Protein AF-A0A1J3JYL8-F1 (afdb_monomer_lite)

pLDDT: mean 85.7, std 10.46, range [52.31, 94.75]

InterPro domains:
  IPR002305 Aminoacyl-tRNA synthetase, class Ic [PF00579] (1-83)
  IPR014729 Rossmann-like alpha/beta/alpha sandwich fold [G3DSA:3.40.50.620] (1-85)
  IPR024088 Tyrosine-tRNA ligase, bacterial-type [PTHR11766] (1-84)

Organism: Noccaea caerulescens (NCBI:txid107243)

Sequence (85 aa):
HLGNLLGIIVLSWFQRCGHEAVGLIGGATGRVGDPSGKSLERPELDTDTLEKNISGIKNIVVKILGRNPSSYVILNNYDWWKDVK

Radius of gyration: 14.38 Å; chains: 1; bounding box: 28×25×36 Å

Secondary structure (DSSP, 8-state):
-HHHHHHHHHHHHHHHTTPPEEEEE-TTHHHH---TT-SSPPPPPPHHHHHHHHHHHHHHHHHHHTTSGGGEEEEETHHHHTTT-

Structure (mmCIF, N/CA/C/O backbone):
data_AF-A0A1J3JYL8-F1
#
_entry.id   AF-A0A1J3JYL8-F1
#
loop_
_atom_site.group_PDB
_atom_site.id
_atom_site.type_symbol
_atom_site.label_atom_id
_atom_site.label_alt_id
_atom_site.label_comp_id
_atom_site.label_asym_id
_atom_site.label_entity_id
_atom_site.label_seq_id
_atom_site.pdbx_PDB_ins_code
_atom_site.Cartn_x
_atom_site.Cartn_y
_atom_site.Cartn_z
_atom_site.occupancy
_atom_site.B_iso_or_equiv
_atom_site.auth_seq_id
_atom_site.auth_comp_id
_atom_site.auth_asym_id
_atom_site.auth_atom_id
_atom_site.pdbx_PDB_model_num
ATOM 1 N N . HIS A 1 1 ? 10.675 5.356 0.321 1.00 83.50 1 HIS A N 1
ATOM 2 C CA . HIS A 1 1 ? 11.245 6.622 0.846 1.00 83.50 1 HIS A CA 1
ATOM 3 C C . HIS A 1 1 ? 10.181 7.385 1.637 1.00 83.50 1 HIS A C 1
ATOM 5 O O . HIS A 1 1 ? 9.022 6.982 1.600 1.00 83.50 1 HIS A O 1
ATOM 11 N N . LEU A 1 2 ? 10.550 8.484 2.313 1.00 80.50 2 LEU A N 1
ATOM 12 C CA . LEU A 1 2 ? 9.647 9.262 3.177 1.00 80.50 2 LEU A CA 1
ATOM 13 C C . LEU A 1 2 ? 8.417 9.815 2.436 1.00 80.50 2 LEU A C 1
ATOM 15 O O . LEU A 1 2 ? 7.321 9.768 2.974 1.00 80.50 2 LEU A O 1
ATOM 19 N N . GLY A 1 3 ? 8.574 10.245 1.179 1.00 83.31 3 GLY A N 1
ATOM 20 C CA . GLY A 1 3 ? 7.449 10.730 0.359 1.00 83.31 3 GLY A CA 1
ATOM 21 C C . GLY A 1 3 ? 6.236 9.786 0.284 1.00 83.31 3 GLY A C 1
ATOM 22 O O . GLY A 1 3 ? 5.107 10.249 0.381 1.00 83.31 3 GLY A O 1
ATOM 23 N N . ASN A 1 4 ? 6.443 8.465 0.227 1.00 83.50 4 ASN A N 1
ATOM 24 C CA . ASN A 1 4 ? 5.328 7.506 0.166 1.00 83.50 4 ASN A CA 1
ATOM 25 C C . ASN A 1 4 ? 4.679 7.258 1.538 1.00 83.50 4 ASN A C 1
ATOM 27 O O . ASN A 1 4 ? 3.577 6.723 1.609 1.00 83.50 4 ASN A O 1
ATOM 31 N N . LEU A 1 5 ? 5.351 7.628 2.633 1.00 88.19 5 LEU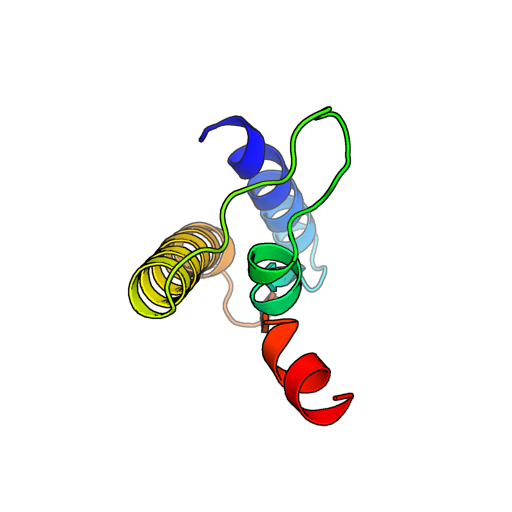 A N 1
ATOM 32 C CA . LEU A 1 5 ? 4.840 7.419 3.986 1.00 88.19 5 LEU A CA 1
ATOM 33 C C . LEU A 1 5 ? 3.652 8.338 4.285 1.00 88.19 5 LEU A C 1
ATOM 35 O O . LEU A 1 5 ? 2.724 7.913 4.967 1.00 88.19 5 LEU A O 1
ATOM 39 N N . LEU A 1 6 ? 3.658 9.567 3.756 1.00 92.25 6 LEU A N 1
ATOM 40 C CA . LEU A 1 6 ? 2.617 10.562 4.023 1.00 92.25 6 LEU A CA 1
ATOM 41 C C . LEU A 1 6 ? 1.219 10.038 3.663 1.00 92.25 6 LEU A C 1
ATOM 43 O O . LEU A 1 6 ? 0.311 10.125 4.484 1.00 92.25 6 LEU A O 1
ATOM 47 N N . GLY A 1 7 ? 1.068 9.420 2.487 1.00 91.81 7 GLY A N 1
ATOM 48 C CA . GLY A 1 7 ? -0.207 8.838 2.059 1.00 91.81 7 GLY A CA 1
ATOM 49 C C . GLY A 1 7 ? -0.700 7.725 2.989 1.00 91.81 7 GLY A C 1
ATOM 50 O O . GLY A 1 7 ? -1.873 7.696 3.349 1.00 91.81 7 GLY A O 1
ATOM 51 N N . ILE A 1 8 ? 0.200 6.854 3.458 1.00 92.00 8 ILE A N 1
ATOM 52 C CA . ILE A 1 8 ? -0.154 5.752 4.370 1.00 92.00 8 ILE A CA 1
ATOM 53 C C . ILE A 1 8 ? -0.527 6.288 5.763 1.00 92.00 8 ILE A C 1
ATOM 55 O O . ILE A 1 8 ? -1.431 5.764 6.413 1.00 92.00 8 ILE A O 1
ATOM 59 N N . ILE A 1 9 ? 0.133 7.356 6.225 1.00 92.62 9 ILE A N 1
ATOM 60 C CA . ILE A 1 9 ? -0.219 8.024 7.484 1.00 92.62 9 ILE A CA 1
ATOM 61 C C . ILE A 1 9 ? -1.607 8.655 7.388 1.00 92.62 9 ILE A C 1
ATOM 63 O O . ILE A 1 9 ? -2.415 8.443 8.288 1.00 92.62 9 ILE A O 1
ATOM 67 N N . VAL A 1 10 ? -1.906 9.373 6.302 1.00 93.75 10 VAL A N 1
ATOM 68 C CA . VAL A 1 10 ? -3.243 9.938 6.063 1.00 93.75 10 VAL A CA 1
ATOM 69 C C . VAL A 1 10 ? -4.296 8.829 6.049 1.00 93.75 10 VAL A C 1
ATOM 71 O O . VAL A 1 10 ? -5.316 8.942 6.722 1.00 93.75 10 VAL A O 1
ATOM 74 N N . LEU A 1 11 ? -4.017 7.707 5.387 1.00 93.31 11 LEU A N 1
ATOM 75 C CA . LEU A 1 11 ? -4.907 6.547 5.376 1.00 93.31 11 LEU A CA 1
ATOM 76 C C . LEU A 1 11 ? -5.148 5.974 6.791 1.00 93.31 11 LEU A C 1
ATOM 78 O O . LEU A 1 11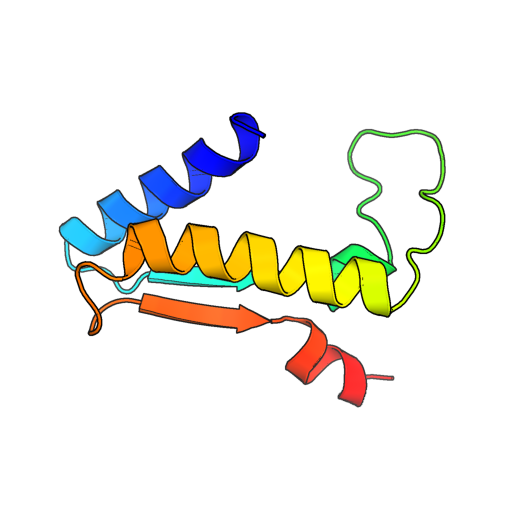 ? -6.283 5.673 7.152 1.00 93.31 11 LEU A O 1
ATOM 82 N N . SER A 1 12 ? -4.108 5.902 7.632 1.00 92.56 12 SER A N 1
ATOM 83 C CA . SER A 1 12 ? -4.241 5.513 9.048 1.00 92.56 12 SER A CA 1
ATOM 84 C C . SER A 1 12 ? -5.085 6.503 9.856 1.00 92.56 12 SER A C 1
ATOM 86 O O . SER A 1 12 ? -5.776 6.102 10.790 1.00 92.56 12 SER A O 1
ATOM 88 N N . TRP A 1 13 ? -5.049 7.794 9.520 1.00 93.44 13 TRP A N 1
ATOM 89 C CA . TRP A 1 13 ? -5.919 8.792 10.142 1.00 93.44 13 TRP A CA 1
ATOM 90 C C . TRP A 1 13 ? -7.388 8.569 9.777 1.00 93.44 13 TRP A C 1
ATOM 92 O O . TRP A 1 13 ? -8.213 8.504 10.684 1.00 93.44 13 TRP A O 1
ATOM 102 N N . PHE A 1 14 ? -7.707 8.352 8.496 1.00 93.69 14 PHE A N 1
ATOM 103 C CA . PHE A 1 14 ? -9.068 7.995 8.070 1.00 93.69 14 PHE A CA 1
ATOM 104 C C . PHE A 1 14 ? -9.578 6.740 8.790 1.00 93.69 14 PHE A C 1
ATOM 106 O O . PHE A 1 14 ? -10.699 6.730 9.296 1.00 93.69 14 PHE A O 1
ATOM 113 N N . GLN A 1 15 ? -8.723 5.724 8.930 1.00 92.56 15 GLN A N 1
ATOM 114 C CA . GLN A 1 15 ? -9.042 4.510 9.680 1.00 92.56 15 GLN A CA 1
ATOM 115 C C . GLN A 1 15 ? -9.418 4.801 11.145 1.00 92.56 15 GLN A C 1
ATOM 117 O O . GLN A 1 15 ? -10.385 4.256 11.673 1.00 92.56 15 GLN A O 1
ATOM 122 N N . ARG A 1 16 ? -8.682 5.696 11.820 1.00 90.31 16 ARG A N 1
ATOM 123 C CA . ARG A 1 16 ? -8.965 6.103 13.213 1.00 90.31 16 ARG A CA 1
ATOM 124 C C . ARG A 1 16 ? -10.248 6.919 13.355 1.00 90.31 16 ARG A C 1
ATOM 126 O O . ARG A 1 16 ? -10.831 6.923 14.433 1.00 90.31 16 ARG A O 1
ATOM 133 N N . CYS A 1 17 ? -10.684 7.580 12.289 1.00 93.19 17 CYS A N 1
ATOM 134 C CA . CYS A 1 17 ? -11.969 8.274 12.227 1.00 93.19 17 CYS A CA 1
ATOM 135 C C . CYS A 1 17 ? -13.152 7.332 11.937 1.00 93.19 17 CYS A C 1
ATOM 137 O O . CYS A 1 17 ? -14.282 7.801 11.853 1.00 93.19 17 CYS A O 1
ATOM 139 N N . GLY A 1 18 ? -12.917 6.020 11.8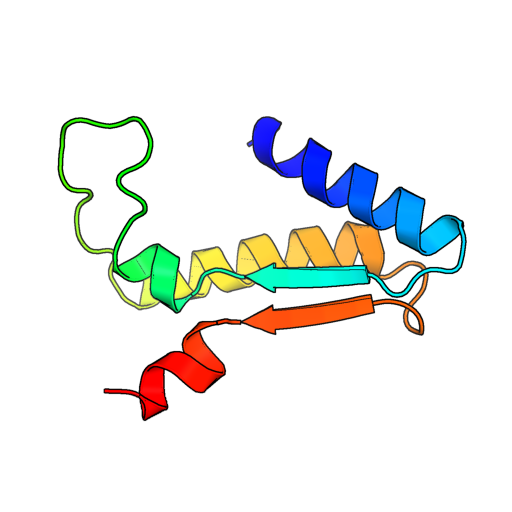05 1.00 91.94 18 GLY A N 1
ATOM 140 C CA . GLY A 1 18 ? -13.964 5.017 11.592 1.00 91.94 18 GLY A CA 1
ATOM 141 C C . GLY A 1 18 ? -14.230 4.671 10.127 1.00 91.94 18 GLY A C 1
ATOM 142 O O . GLY A 1 18 ? -15.187 3.955 9.846 1.00 91.94 18 GLY A O 1
ATOM 143 N N . HIS A 1 19 ? -13.405 5.151 9.193 1.00 94.06 19 HIS A N 1
ATOM 144 C CA . HIS A 1 19 ? -13.498 4.763 7.785 1.00 94.06 19 HIS A CA 1
ATOM 145 C C . HIS A 1 19 ? -12.762 3.448 7.509 1.00 94.06 19 HIS A C 1
ATOM 147 O O . HIS A 1 19 ? -11.817 3.085 8.209 1.00 94.06 19 HIS A O 1
ATOM 153 N N . GLU A 1 20 ? -13.155 2.762 6.439 1.00 93.38 20 GLU A N 1
ATOM 154 C CA . GLU A 1 20 ? -12.419 1.611 5.925 1.00 93.38 20 GLU A CA 1
ATOM 155 C C . GLU A 1 20 ? -11.268 2.075 5.021 1.00 93.38 20 GLU A C 1
ATOM 157 O O . GLU A 1 20 ? -11.464 2.798 4.043 1.00 93.38 20 GLU A O 1
ATOM 162 N N . ALA A 1 21 ? -10.044 1.677 5.363 1.00 94.12 21 ALA A N 1
ATOM 163 C CA . ALA A 1 21 ? -8.844 2.022 4.617 1.00 94.12 21 ALA A CA 1
ATOM 164 C C . ALA A 1 21 ? -8.543 0.992 3.516 1.00 94.12 21 ALA A C 1
ATOM 166 O O . ALA A 1 21 ? -8.310 -0.180 3.800 1.00 94.12 21 ALA A O 1
ATOM 167 N N . VAL A 1 22 ? -8.433 1.440 2.264 1.00 93.88 22 VAL A N 1
ATOM 168 C CA . VAL A 1 22 ? -8.027 0.586 1.136 1.00 93.88 22 VAL A CA 1
ATOM 169 C C . VAL A 1 22 ? -6.604 0.936 0.706 1.00 93.88 22 VAL A C 1
ATOM 171 O O . VAL A 1 22 ? -6.349 2.005 0.153 1.00 93.88 22 VAL A O 1
ATOM 174 N N . GLY A 1 23 ? -5.657 0.031 0.954 1.00 93.19 23 GLY A N 1
AT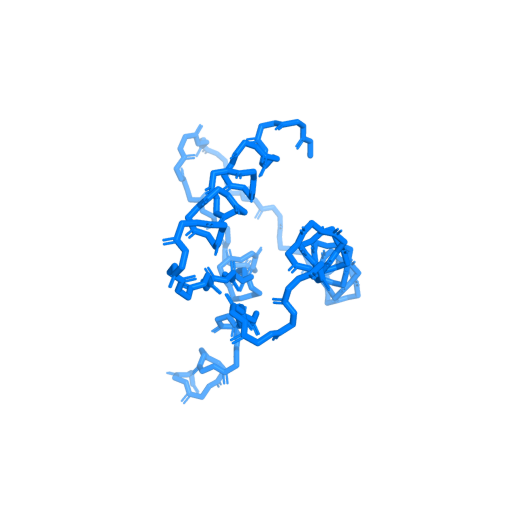OM 175 C CA . GLY A 1 23 ? -4.284 0.137 0.464 1.00 93.19 23 GLY A CA 1
ATOM 176 C C . GLY A 1 23 ? -4.112 -0.604 -0.859 1.00 93.19 23 GLY A C 1
ATOM 177 O O . GLY A 1 23 ? -4.111 -1.833 -0.873 1.00 93.19 23 GLY A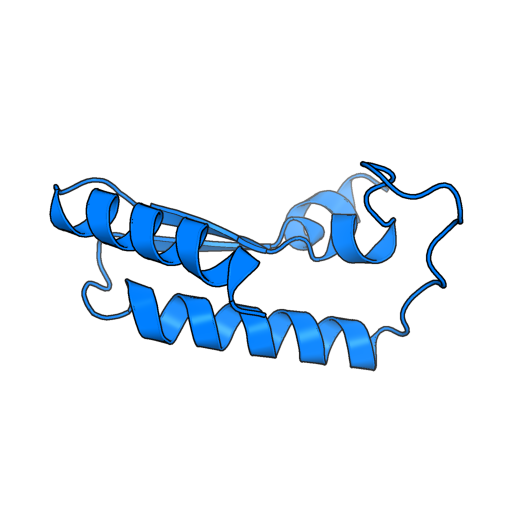 O 1
ATOM 178 N N . LEU A 1 24 ? -3.929 0.117 -1.967 1.00 94.12 24 LEU A N 1
ATOM 179 C CA . LEU A 1 24 ? -3.703 -0.494 -3.279 1.00 94.12 24 LEU A CA 1
ATOM 180 C C . LEU A 1 24 ? -2.210 -0.574 -3.616 1.00 94.12 24 LEU A C 1
ATOM 182 O O . LEU A 1 24 ? -1.533 0.445 -3.750 1.00 94.12 24 LEU A O 1
ATOM 186 N N . ILE A 1 25 ? -1.705 -1.791 -3.796 1.00 93.88 25 ILE A N 1
ATOM 187 C CA . ILE A 1 25 ? -0.356 -2.055 -4.293 1.00 93.88 25 ILE A CA 1
ATOM 188 C C . ILE A 1 25 ? -0.392 -2.127 -5.822 1.00 93.88 25 ILE A C 1
ATOM 190 O O . ILE A 1 25 ? -1.202 -2.838 -6.416 1.00 93.88 25 ILE A O 1
ATOM 194 N N . GLY A 1 26 ? 0.510 -1.384 -6.460 1.00 91.56 26 GLY A N 1
ATOM 195 C CA . GLY A 1 26 ? 0.638 -1.325 -7.913 1.00 91.56 26 GLY A CA 1
ATOM 196 C C . GLY A 1 26 ? 1.510 -2.436 -8.495 1.00 91.56 26 GLY A C 1
ATOM 197 O O . GLY A 1 26 ? 2.562 -2.131 -9.045 1.00 91.56 26 GLY A O 1
ATOM 198 N N . GLY A 1 27 ? 1.124 -3.708 -8.377 1.00 89.56 27 GLY A N 1
ATOM 199 C CA . GLY A 1 27 ? 1.886 -4.815 -8.967 1.00 89.56 27 GLY A CA 1
ATOM 200 C C . GLY A 1 27 ? 1.896 -4.809 -10.500 1.00 89.56 27 GLY A C 1
ATOM 201 O O . GLY A 1 27 ? 2.933 -5.071 -11.099 1.00 89.56 27 GLY A O 1
ATOM 202 N N . ALA A 1 28 ? 0.783 -4.452 -11.147 1.00 88.50 28 ALA A N 1
ATOM 203 C CA . ALA A 1 28 ? 0.710 -4.300 -12.603 1.00 88.50 28 ALA A CA 1
ATOM 204 C C . ALA A 1 28 ? 1.310 -2.967 -13.070 1.00 88.50 28 ALA A C 1
ATOM 206 O O . ALA A 1 28 ? 2.170 -2.930 -13.946 1.00 88.50 28 ALA A O 1
ATOM 207 N N . THR A 1 29 ? 0.907 -1.858 -12.448 1.00 87.88 29 THR A N 1
ATOM 208 C CA . THR A 1 29 ? 1.406 -0.518 -12.807 1.00 87.88 29 THR A CA 1
ATOM 209 C C . THR A 1 29 ? 2.896 -0.352 -12.511 1.00 87.88 29 THR A C 1
ATOM 211 O O . THR A 1 29 ? 3.581 0.377 -13.221 1.00 87.88 29 THR A O 1
ATOM 214 N N . GLY A 1 30 ? 3.427 -1.068 -11.518 1.00 84.56 30 GLY A N 1
ATOM 215 C CA . GLY A 1 30 ? 4.859 -1.142 -11.243 1.00 84.56 30 GLY A CA 1
ATOM 216 C C . GLY A 1 30 ? 5.665 -1.844 -12.339 1.00 84.56 30 GLY A C 1
ATOM 217 O O . GLY A 1 30 ? 6.838 -1.518 -12.494 1.00 84.56 30 GLY A O 1
ATOM 218 N N . ARG A 1 31 ? 5.044 -2.751 -13.112 1.00 81.38 31 ARG A N 1
ATOM 219 C CA . ARG A 1 31 ? 5.661 -3.390 -14.291 1.00 81.38 31 ARG A CA 1
ATOM 220 C C . ARG A 1 31 ? 5.672 -2.463 -15.500 1.00 81.38 31 ARG A C 1
ATOM 222 O O . ARG A 1 31 ? 6.681 -2.374 -16.179 1.00 81.38 31 ARG A O 1
ATOM 229 N N . VAL A 1 32 ? 4.558 -1.770 -15.749 1.00 81.38 32 VAL A N 1
ATOM 230 C CA . VAL A 1 32 ? 4.427 -0.839 -16.886 1.00 81.38 32 VAL A CA 1
ATOM 231 C C . VAL A 1 32 ? 5.271 0.422 -16.675 1.00 81.38 32 VAL A C 1
ATOM 233 O O . VAL A 1 32 ? 5.875 0.932 -17.611 1.00 81.38 32 VAL A O 1
ATOM 236 N N . GLY A 1 33 ? 5.333 0.911 -15.435 1.00 72.44 33 GLY A N 1
ATOM 237 C CA . GLY A 1 33 ? 5.942 2.191 -15.098 1.00 72.44 33 GLY A CA 1
ATOM 238 C C . GLY A 1 33 ? 4.976 3.359 -15.320 1.00 72.44 33 GLY A C 1
ATOM 239 O O . GLY A 1 33 ? 4.342 3.486 -16.361 1.00 72.44 33 GLY A O 1
ATOM 240 N N . ASP A 1 34 ? 4.857 4.229 -14.318 1.00 72.94 34 ASP A N 1
ATOM 241 C CA . ASP A 1 34 ? 4.094 5.475 -14.430 1.00 72.94 34 ASP A CA 1
ATOM 242 C C . ASP A 1 34 ? 4.947 6.547 -15.147 1.00 72.94 34 ASP A C 1
ATOM 244 O O . ASP A 1 34 ? 6.040 6.862 -14.650 1.00 72.94 34 ASP A O 1
ATOM 248 N N . PRO A 1 35 ? 4.491 7.106 -16.290 1.00 68.69 35 PRO A N 1
ATOM 249 C CA . PRO A 1 35 ? 5.217 8.134 -17.039 1.00 68.69 35 PRO A CA 1
ATOM 250 C C . PRO A 1 35 ? 5.191 9.512 -16.360 1.00 68.69 35 PRO A C 1
ATOM 252 O O . PRO A 1 35 ? 5.899 10.425 -16.790 1.00 68.69 35 PRO A O 1
ATOM 255 N N . SER A 1 36 ? 4.393 9.687 -15.302 1.00 67.31 36 SER A N 1
ATOM 256 C CA . SER A 1 36 ? 4.213 10.969 -14.622 1.00 67.31 36 SER A CA 1
ATOM 257 C C . SER A 1 36 ? 5.550 11.545 -14.129 1.00 67.31 36 SER A C 1
ATOM 259 O O . SER A 1 36 ? 6.133 11.095 -13.140 1.00 67.31 36 SER A O 1
ATOM 261 N N . GLY A 1 37 ? 6.045 12.572 -14.828 1.00 56.59 37 GLY A N 1
ATOM 262 C CA . GLY A 1 37 ? 7.183 13.396 -14.409 1.00 56.59 37 GLY A CA 1
ATOM 263 C C . GLY A 1 37 ? 8.585 12.904 -14.789 1.00 56.59 37 GLY A C 1
ATOM 264 O O . GLY A 1 37 ? 9.556 13.483 -14.300 1.00 56.59 37 GLY A O 1
ATOM 265 N N . LYS A 1 38 ? 8.744 11.881 -15.644 1.00 57.09 38 LYS A N 1
ATOM 266 C CA . LYS A 1 38 ? 10.065 11.479 -16.173 1.00 57.09 38 LYS A CA 1
ATOM 267 C C . LYS A 1 38 ? 10.047 11.286 -17.690 1.00 57.09 38 LYS A C 1
ATOM 269 O O . LYS A 1 38 ? 9.134 10.685 -18.231 1.00 57.09 38 LYS A O 1
ATOM 274 N N . SER A 1 39 ? 11.096 11.778 -18.350 1.00 57.56 39 SER A N 1
ATOM 275 C CA . SER A 1 39 ? 11.297 11.765 -19.808 1.00 57.56 39 SER A CA 1
ATOM 276 C C . SER A 1 39 ? 11.891 10.464 -20.365 1.00 57.56 39 SER A C 1
ATOM 278 O O . SER A 1 39 ? 12.041 10.341 -21.575 1.00 57.56 39 SER A O 1
ATOM 280 N N . LEU A 1 40 ? 12.252 9.509 -19.504 1.00 60.41 40 LEU A N 1
ATOM 281 C CA . LEU A 1 40 ? 12.897 8.249 -19.877 1.00 60.41 40 LEU A CA 1
ATOM 282 C C . LEU A 1 40 ? 12.042 7.068 -19.418 1.00 60.41 40 LEU A C 1
ATOM 284 O O . LEU A 1 40 ? 11.613 7.031 -18.259 1.00 60.41 40 LEU A O 1
ATOM 288 N N . GLU A 1 41 ? 11.834 6.110 -20.323 1.00 61.78 41 GLU A N 1
ATOM 289 C CA . GLU A 1 41 ? 11.214 4.821 -20.018 1.00 61.78 41 GLU A CA 1
ATOM 290 C C . GLU A 1 41 ? 11.978 4.134 -18.881 1.00 61.78 41 GLU A C 1
ATOM 292 O O . GLU A 1 41 ? 13.213 4.138 -18.830 1.00 61.78 41 GLU A O 1
ATOM 297 N N . ARG A 1 42 ? 11.239 3.586 -17.912 1.00 66.62 42 ARG A N 1
ATOM 298 C CA . ARG A 1 42 ? 11.856 2.841 -16.815 1.00 66.62 42 ARG A CA 1
ATOM 299 C C . ARG A 1 42 ? 12.247 1.454 -17.325 1.00 66.62 42 ARG A C 1
ATOM 301 O O . ARG A 1 42 ? 11.454 0.854 -18.044 1.00 66.62 42 ARG A O 1
ATOM 308 N N . PRO A 1 43 ? 13.419 0.929 -16.932 1.00 68.62 43 PRO A N 1
ATOM 309 C CA . PRO A 1 43 ? 13.773 -0.444 -17.255 1.00 68.62 43 PRO A CA 1
ATOM 310 C C . PRO A 1 43 ? 12.735 -1.394 -16.656 1.00 68.62 43 PRO A C 1
ATOM 312 O O . PRO A 1 43 ? 12.291 -1.201 -15.518 1.00 68.62 43 PRO A O 1
ATOM 315 N N . GLU A 1 44 ? 12.357 -2.402 -17.436 1.00 72.88 44 GLU A N 1
ATOM 316 C CA . GLU A 1 44 ? 11.471 -3.467 -16.986 1.00 72.88 44 GLU A CA 1
ATOM 317 C C . GLU A 1 44 ? 12.123 -4.178 -15.791 1.00 72.88 44 GLU A C 1
ATOM 319 O O . GLU A 1 44 ? 13.303 -4.538 -15.820 1.00 72.88 44 GLU A O 1
ATOM 324 N N . LEU A 1 45 ? 11.376 -4.295 -14.694 1.00 78.62 45 LEU A N 1
ATOM 325 C CA . LEU A 1 45 ? 11.842 -4.981 -13.492 1.00 78.62 45 LEU A CA 1
ATOM 326 C C . LEU A 1 45 ? 11.678 -6.489 -13.674 1.00 78.62 45 LEU A C 1
ATOM 328 O O . LEU A 1 45 ? 10.631 -6.943 -14.137 1.00 78.62 45 LEU A O 1
ATOM 332 N N . ASP A 1 46 ? 12.670 -7.267 -13.241 1.00 85.25 46 ASP A N 1
ATOM 333 C CA . ASP A 1 46 ? 12.518 -8.717 -13.151 1.00 85.25 46 ASP A CA 1
ATOM 334 C C . ASP A 1 46 ? 11.451 -9.097 -12.106 1.00 85.25 46 ASP A C 1
ATOM 336 O O . ASP A 1 46 ? 11.130 -8.336 -11.181 1.00 85.25 46 ASP A O 1
ATOM 340 N N . THR A 1 47 ? 10.881 -10.291 -12.260 1.00 84.56 47 THR A N 1
ATOM 341 C CA . THR A 1 47 ? 9.781 -10.773 -11.418 1.00 84.56 47 THR A CA 1
ATOM 342 C C . THR A 1 47 ? 10.166 -10.897 -9.949 1.00 84.56 47 THR A C 1
ATOM 344 O O . THR A 1 47 ? 9.349 -10.574 -9.087 1.00 84.56 47 THR A O 1
ATOM 347 N N . ASP A 1 48 ? 11.399 -11.303 -9.648 1.00 89.19 48 ASP A N 1
ATOM 348 C CA . ASP A 1 48 ? 11.846 -11.529 -8.272 1.00 89.19 48 ASP A CA 1
ATOM 349 C C . ASP A 1 48 ? 12.016 -10.196 -7.538 1.00 89.19 48 ASP A C 1
ATOM 351 O O . ASP A 1 48 ? 11.573 -10.031 -6.395 1.00 89.19 48 ASP A O 1
ATOM 355 N N . THR A 1 49 ? 12.590 -9.200 -8.215 1.00 88.50 49 THR A N 1
ATOM 356 C CA . THR A 1 49 ? 12.673 -7.826 -7.715 1.00 88.50 49 THR A CA 1
ATOM 357 C C . THR A 1 49 ? 11.285 -7.238 -7.496 1.00 88.50 49 THR A C 1
ATOM 359 O O . THR A 1 49 ? 11.043 -6.589 -6.473 1.00 88.50 49 THR A O 1
ATOM 362 N N . LEU A 1 50 ? 10.350 -7.469 -8.421 1.00 87.88 50 LEU A N 1
ATOM 363 C CA . LEU A 1 50 ? 8.983 -6.983 -8.283 1.00 87.88 50 LEU A CA 1
ATOM 364 C C . LEU A 1 50 ? 8.282 -7.595 -7.062 1.00 87.88 50 LEU A C 1
ATOM 366 O O . LEU A 1 50 ? 7.732 -6.850 -6.250 1.00 87.88 50 LEU A O 1
ATOM 370 N N . GLU A 1 51 ? 8.334 -8.915 -6.892 1.00 89.94 51 GLU A N 1
ATOM 371 C CA . GLU A 1 51 ? 7.726 -9.604 -5.746 1.00 89.94 51 GLU A CA 1
ATOM 372 C C . GLU A 1 51 ? 8.348 -9.157 -4.420 1.00 89.94 51 GLU A C 1
ATOM 374 O O . GLU A 1 51 ? 7.643 -8.866 -3.446 1.00 89.94 51 GLU A O 1
ATOM 379 N N . LYS A 1 52 ? 9.674 -8.988 -4.389 1.00 93.12 52 LYS A N 1
ATOM 380 C CA . LYS A 1 52 ? 10.377 -8.440 -3.224 1.00 93.12 52 LYS A CA 1
ATOM 381 C C . LYS A 1 52 ? 9.893 -7.029 -2.881 1.00 93.12 52 LYS A C 1
ATOM 383 O O . LYS A 1 52 ? 9.673 -6.723 -1.706 1.00 93.12 52 LYS A O 1
ATOM 388 N N . ASN A 1 53 ? 9.693 -6.180 -3.888 1.00 91.00 53 ASN A N 1
ATOM 389 C CA . ASN A 1 53 ? 9.179 -4.823 -3.705 1.00 91.00 53 ASN A CA 1
ATOM 390 C C . ASN A 1 53 ? 7.728 -4.826 -3.206 1.00 91.00 53 ASN A C 1
ATOM 392 O O . ASN A 1 53 ? 7.413 -4.114 -2.250 1.00 91.00 53 ASN A O 1
ATOM 396 N N . ILE A 1 54 ? 6.862 -5.647 -3.806 1.00 92.06 54 ILE A N 1
ATOM 397 C CA . ILE A 1 54 ? 5.458 -5.813 -3.405 1.00 92.06 54 ILE A CA 1
ATOM 398 C C . ILE A 1 54 ? 5.380 -6.257 -1.942 1.00 92.06 54 ILE A C 1
ATOM 400 O O . ILE A 1 54 ? 4.692 -5.618 -1.142 1.00 92.06 54 ILE A O 1
ATOM 404 N N . SER A 1 55 ? 6.130 -7.295 -1.568 1.00 94.00 55 SER A N 1
ATOM 405 C CA . SER A 1 55 ? 6.184 -7.813 -0.197 1.00 94.00 55 SER A CA 1
ATOM 406 C C . SER A 1 55 ? 6.694 -6.761 0.794 1.00 94.00 55 SER A C 1
ATOM 408 O O . SER A 1 55 ? 6.079 -6.524 1.837 1.00 94.00 55 SER A O 1
ATOM 410 N N . GLY A 1 56 ? 7.766 -6.043 0.444 1.00 93.69 56 GLY A N 1
ATOM 411 C CA . GLY A 1 56 ? 8.313 -4.965 1.269 1.00 93.69 56 GLY A CA 1
ATOM 412 C C . GLY A 1 56 ? 7.312 -3.832 1.517 1.00 93.69 56 GLY A C 1
ATOM 413 O O . GLY A 1 56 ? 7.130 -3.404 2.659 1.00 93.69 56 GLY A O 1
ATOM 414 N N . ILE A 1 57 ? 6.621 -3.374 0.469 1.00 92.38 57 ILE A N 1
ATOM 415 C CA . ILE A 1 57 ? 5.593 -2.329 0.572 1.00 92.38 57 ILE A CA 1
ATOM 416 C C . ILE A 1 57 ? 4.408 -2.828 1.403 1.00 92.38 57 ILE A C 1
ATOM 418 O O . ILE A 1 57 ? 3.969 -2.129 2.319 1.00 92.38 57 ILE A O 1
ATOM 422 N N . LYS A 1 58 ? 3.933 -4.052 1.145 1.00 93.19 58 LYS A N 1
ATOM 423 C CA . LYS A 1 58 ? 2.842 -4.678 1.901 1.00 93.19 58 LYS A CA 1
ATOM 424 C C . LYS A 1 58 ? 3.145 -4.705 3.396 1.00 93.19 58 LYS A C 1
ATOM 426 O O . LYS A 1 58 ? 2.309 -4.288 4.192 1.00 93.19 58 LYS A O 1
ATOM 431 N N . ASN A 1 59 ? 4.357 -5.103 3.780 1.00 93.81 59 ASN A N 1
ATOM 432 C CA . ASN A 1 59 ? 4.774 -5.156 5.182 1.00 93.81 59 ASN A CA 1
ATOM 433 C C . ASN A 1 59 ? 4.750 -3.779 5.862 1.00 93.81 59 ASN A C 1
ATOM 435 O O . ASN A 1 59 ? 4.354 -3.673 7.023 1.00 93.81 59 ASN A O 1
ATOM 439 N N . ILE A 1 60 ? 5.127 -2.712 5.149 1.00 91.75 60 ILE A N 1
ATOM 440 C CA . ILE A 1 60 ? 5.049 -1.338 5.672 1.00 91.75 60 ILE A CA 1
ATOM 441 C C . ILE A 1 60 ? 3.589 -0.931 5.905 1.00 91.75 60 ILE A C 1
ATOM 443 O O . ILE A 1 60 ? 3.271 -0.394 6.967 1.00 91.75 60 ILE A O 1
ATOM 447 N N . VAL A 1 61 ? 2.701 -1.212 4.947 1.00 91.75 61 VAL A N 1
ATOM 448 C CA . VAL A 1 61 ? 1.269 -0.893 5.062 1.00 91.75 61 VAL A CA 1
ATOM 449 C C . VAL A 1 61 ? 0.639 -1.658 6.228 1.00 91.75 61 VAL A C 1
ATOM 451 O O . VAL A 1 61 ? -0.005 -1.041 7.076 1.00 91.75 61 VAL A O 1
ATOM 454 N N . VAL A 1 62 ? 0.901 -2.965 6.342 1.00 92.94 62 VAL A N 1
ATOM 455 C CA . VAL A 1 62 ? 0.435 -3.800 7.465 1.00 92.94 62 VAL A CA 1
ATOM 456 C C . VAL A 1 62 ? 0.953 -3.268 8.799 1.00 92.94 62 VAL A C 1
ATOM 458 O O . VAL A 1 62 ? 0.194 -3.181 9.758 1.00 92.94 62 VAL A O 1
ATOM 461 N N . LYS A 1 63 ? 2.218 -2.846 8.885 1.00 92.12 63 LYS A N 1
ATOM 462 C CA . LYS A 1 63 ? 2.778 -2.297 10.130 1.00 92.12 63 LYS A CA 1
ATOM 463 C C . LYS A 1 63 ? 2.061 -1.022 10.592 1.00 92.12 63 LYS A C 1
ATOM 465 O O . LYS A 1 63 ? 2.003 -0.762 11.793 1.00 92.12 63 LYS A O 1
ATOM 470 N N . ILE A 1 64 ? 1.537 -0.224 9.662 1.00 91.00 64 ILE A N 1
ATOM 471 C CA . ILE A 1 64 ? 0.866 1.046 9.969 1.00 91.00 64 ILE A CA 1
ATOM 472 C C . ILE A 1 64 ? -0.635 0.843 10.229 1.00 91.00 64 ILE A C 1
ATOM 474 O O . ILE A 1 64 ? -1.139 1.339 11.238 1.00 91.00 64 ILE A O 1
ATOM 478 N N . LEU A 1 65 ? -1.336 0.106 9.361 1.00 90.31 65 LEU A N 1
ATOM 479 C CA . LEU A 1 65 ? -2.795 -0.095 9.431 1.00 90.31 65 LEU A CA 1
ATOM 480 C C . LEU A 1 65 ? -3.210 -1.286 10.310 1.00 90.31 65 LEU A C 1
ATOM 482 O O . LEU A 1 65 ? -4.322 -1.322 10.837 1.00 90.31 65 LEU A O 1
ATOM 486 N N . GLY A 1 66 ? -2.304 -2.241 10.531 1.00 86.00 66 GLY A N 1
ATOM 487 C CA . GLY A 1 66 ? -2.549 -3.497 11.250 1.00 86.00 66 GLY A CA 1
ATOM 488 C C . GLY A 1 66 ? -2.906 -3.349 12.728 1.00 86.00 66 GLY A C 1
ATOM 489 O O . GLY A 1 66 ? -3.262 -4.330 13.370 1.00 86.00 66 GLY A O 1
ATOM 490 N N . ARG A 1 67 ? -2.853 -2.129 13.274 1.00 80.31 67 ARG A N 1
ATOM 491 C CA . ARG A 1 67 ? -3.330 -1.822 14.630 1.00 80.31 67 ARG A CA 1
ATOM 492 C C . ARG A 1 67 ? -4.846 -1.945 14.779 1.00 80.31 67 ARG A C 1
ATOM 494 O O . ARG A 1 67 ? -5.304 -2.150 15.896 1.00 80.31 67 ARG A O 1
ATOM 501 N N . ASN A 1 68 ? -5.603 -1.823 13.688 1.00 81.62 68 ASN A N 1
ATOM 502 C CA . ASN A 1 68 ? -7.052 -2.007 13.690 1.00 81.62 68 ASN A CA 1
ATOM 503 C C . ASN A 1 68 ? -7.473 -2.957 12.544 1.00 81.62 68 ASN A C 1
ATOM 505 O O . ASN A 1 68 ? -7.831 -2.499 11.459 1.00 81.62 68 ASN A O 1
ATOM 509 N N . PRO A 1 69 ? -7.396 -4.287 12.752 1.00 74.88 69 PRO A N 1
ATOM 510 C CA . PRO A 1 69 ? -7.557 -5.286 11.691 1.00 74.88 69 PRO A CA 1
ATOM 511 C C . PRO A 1 69 ? -8.909 -5.293 10.979 1.00 74.88 69 PRO A C 1
ATOM 513 O O . PRO A 1 69 ? -8.987 -5.745 9.845 1.00 74.88 69 PRO A O 1
ATOM 516 N N . SER A 1 70 ? -9.963 -4.795 11.622 1.00 79.56 70 SER A N 1
ATOM 517 C CA . SER A 1 70 ? -11.331 -4.812 11.093 1.00 79.56 70 SER A CA 1
ATOM 518 C C . SER A 1 70 ? -11.659 -3.646 10.154 1.00 79.56 70 SER A C 1
ATOM 520 O O . SER A 1 70 ? -12.795 -3.536 9.711 1.00 79.56 70 SER A O 1
ATOM 522 N N . SER A 1 71 ? -10.701 -2.758 9.870 1.00 86.75 71 SER A N 1
ATOM 523 C CA . SER A 1 71 ? -10.944 -1.497 9.145 1.00 86.75 71 SER A CA 1
ATOM 524 C C . SER A 1 71 ? -9.926 -1.218 8.040 1.00 86.75 71 SER A C 1
ATOM 526 O O . SER A 1 71 ? -9.719 -0.062 7.668 1.00 86.75 71 SER A O 1
ATOM 528 N N . TYR A 1 72 ? -9.260 -2.251 7.514 1.00 93.19 72 TYR A N 1
ATOM 529 C CA . TYR A 1 72 ? -8.439 -2.086 6.320 1.00 93.19 72 TYR A CA 1
ATOM 530 C C . TYR A 1 72 ? -8.426 -3.319 5.420 1.00 93.19 72 TYR A C 1
ATOM 532 O O . TYR A 1 72 ? -8.504 -4.456 5.881 1.00 93.19 72 TYR A O 1
ATOM 540 N N . VAL A 1 73 ? -8.220 -3.072 4.131 1.00 93.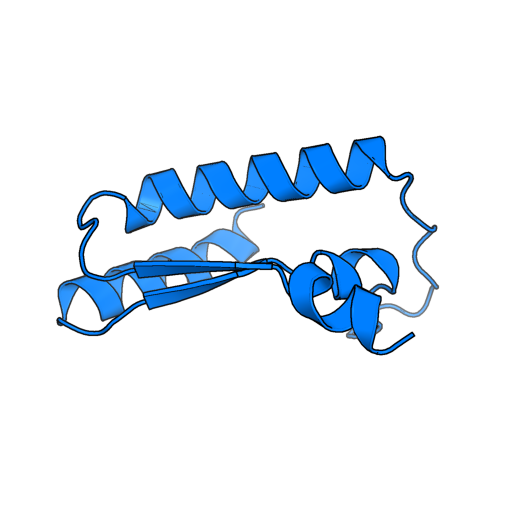19 73 VAL A N 1
ATOM 541 C CA . VAL A 1 73 ? -7.934 -4.095 3.128 1.00 93.19 73 VAL A CA 1
ATOM 542 C C . VAL A 1 73 ? -6.709 -3.680 2.321 1.00 93.19 73 VAL A C 1
ATOM 544 O O . VAL A 1 73 ? -6.468 -2.496 2.071 1.00 93.19 73 VAL A O 1
ATOM 547 N N . ILE A 1 74 ? -5.901 -4.664 1.932 1.00 93.69 74 ILE A N 1
ATOM 548 C CA . ILE A 1 74 ? -4.773 -4.466 1.022 1.00 93.69 74 ILE A CA 1
ATOM 549 C C . ILE A 1 74 ? -5.057 -5.260 -0.244 1.00 93.69 74 ILE A C 1
ATOM 551 O O . ILE A 1 74 ? -5.258 -6.470 -0.175 1.00 93.69 74 ILE A O 1
ATOM 555 N N . LEU A 1 75 ? -5.036 -4.578 -1.384 1.00 94.75 75 LEU A N 1
ATOM 556 C CA . LEU A 1 75 ? -5.292 -5.154 -2.701 1.00 94.75 75 LEU A CA 1
ATOM 557 C C . LEU A 1 75 ? -4.058 -5.001 -3.591 1.00 94.75 75 LEU A C 1
ATOM 559 O O . LEU A 1 75 ? -3.255 -4.087 -3.387 1.00 94.75 75 LEU A O 1
ATOM 563 N N . ASN A 1 76 ? -3.913 -5.864 -4.594 1.00 94.19 76 ASN A N 1
ATOM 564 C CA . ASN A 1 76 ? -2.894 -5.732 -5.628 1.00 94.19 76 ASN A CA 1
ATOM 565 C C . ASN A 1 76 ? -3.567 -5.641 -7.001 1.00 94.19 76 ASN A C 1
ATOM 567 O O . ASN A 1 76 ? -4.284 -6.552 -7.398 1.00 94.19 76 ASN A O 1
ATOM 571 N N . ASN A 1 77 ? -3.311 -4.572 -7.761 1.00 93.75 77 ASN A N 1
ATOM 572 C CA . ASN A 1 77 ? -3.938 -4.410 -9.079 1.00 93.75 77 ASN A CA 1
ATOM 573 C C . ASN A 1 77 ? -3.503 -5.440 -10.125 1.00 93.75 77 ASN A C 1
ATOM 575 O O . ASN A 1 77 ? -4.151 -5.574 -11.161 1.00 93.75 77 ASN A O 1
ATOM 579 N N . TYR A 1 78 ? -2.440 -6.194 -9.851 1.00 91.88 78 TYR A N 1
ATOM 580 C CA . TYR A 1 78 ? -2.078 -7.347 -10.662 1.00 91.88 78 TYR A CA 1
ATOM 581 C C . TYR A 1 78 ? -3.144 -8.449 -10.639 1.00 91.88 78 TYR A C 1
ATOM 583 O O . TYR A 1 78 ? -3.301 -9.154 -11.635 1.00 91.88 78 TYR A O 1
ATOM 591 N N . ASP A 1 79 ? -3.900 -8.564 -9.541 1.00 92.38 79 ASP A N 1
ATOM 592 C CA . ASP A 1 79 ? -4.842 -9.661 -9.318 1.00 92.38 79 ASP A CA 1
ATOM 593 C C . ASP A 1 79 ? -5.956 -9.704 -10.362 1.00 92.38 79 ASP A C 1
ATOM 595 O O . ASP A 1 79 ? -6.362 -10.798 -10.731 1.00 92.38 79 ASP A O 1
ATOM 599 N N . TRP A 1 80 ? -6.402 -8.546 -10.859 1.00 91.94 80 TRP A N 1
ATOM 600 C CA . TRP A 1 80 ? -7.383 -8.446 -11.944 1.00 91.94 80 TRP A CA 1
ATOM 601 C C . TRP A 1 80 ? -6.755 -8.109 -13.298 1.00 91.94 80 TRP A C 1
ATOM 603 O O . TRP A 1 80 ? -7.307 -8.457 -14.334 1.00 91.94 80 TRP A O 1
ATOM 613 N N . TRP A 1 81 ? -5.601 -7.434 -13.329 1.00 89.12 81 TRP A N 1
ATOM 614 C CA . TRP A 1 81 ? -4.955 -7.064 -14.592 1.00 89.12 81 TRP A CA 1
ATOM 615 C C . TRP A 1 81 ? -4.472 -8.278 -15.391 1.00 89.12 81 TRP A C 1
ATOM 617 O O . TRP A 1 81 ? -4.523 -8.260 -16.618 1.00 89.12 81 TRP A O 1
ATOM 627 N N . LYS A 1 82 ? -4.030 -9.340 -14.706 1.00 86.38 82 LYS A N 1
ATOM 628 C CA . LYS A 1 82 ? -3.556 -10.576 -15.347 1.00 86.38 82 LYS A CA 1
ATOM 629 C C . LYS A 1 82 ? -4.626 -11.272 -16.205 1.00 86.38 82 LYS A C 1
ATOM 631 O O . LYS A 1 82 ? -4.255 -11.983 -17.126 1.00 86.38 82 LYS A O 1
ATOM 636 N N . ASP A 1 83 ? -5.907 -11.048 -15.902 1.00 85.38 83 ASP A N 1
ATOM 637 C CA . ASP A 1 83 ? -7.051 -11.673 -16.582 1.00 85.38 83 ASP A CA 1
ATOM 638 C C . ASP A 1 83 ? -7.631 -10.782 -17.699 1.00 85.38 83 ASP A C 1
ATOM 640 O O . ASP A 1 83 ? -8.484 -11.215 -18.467 1.00 85.38 83 ASP A O 1
ATOM 644 N N . VAL A 1 84 ? -7.195 -9.517 -17.783 1.00 79.69 84 VAL A N 1
ATOM 645 C CA . VAL A 1 84 ? -7.599 -8.555 -18.829 1.00 79.69 84 VAL A CA 1
ATOM 646 C C . VAL A 1 84 ? -6.693 -8.658 -20.068 1.00 79.69 84 VAL A C 1
ATOM 648 O O . VAL A 1 84 ? -6.999 -8.069 -21.105 1.00 79.69 84 VAL A O 1
ATOM 651 N N . LYS A 1 85 ? -5.581 -9.395 -19.965 1.00 52.31 85 LYS A N 1
ATOM 652 C CA . LYS A 1 85 ? -4.637 -9.649 -21.056 1.00 52.31 85 LYS A CA 1
ATOM 653 C C . LYS A 1 85 ? -4.921 -10.957 -21.780 1.00 52.31 85 LYS A C 1
ATOM 655 O O . LYS A 1 85 ? -5.215 -11.956 -21.092 1.00 52.31 85 LYS A O 1
#

Foldseek 3Di:
DVVVVVVLVVLLVCVVVVAAREAEAALPCLQQDDPPPDPDGDPGDDPVVSVVVSVVVVVVSCVRNVVDVVRYDYYYPCVVVVVVD